Protein AF-A0A1T4QWF8-F1 (afdb_monomer)

Mean predicted aligned error: 15.27 Å

Secondary structure (DSSP, 8-state):
--HHHHHHHHHHHHHH-GGGHHHHHHHHHHHHS---TTPPPHHHHHHHHHTTSSS-GGGHHHHHHHHHHS------PPEE--EEEE-TTSTT-EEEE-TTT--EEEES-HHHHHHH-SB-TTT--EEPP---

Sequence (132 aa):
MTKEEIIEFCEMKAELESENEDIYEAIIKTLEQEPCEDCISREAVLDLAEKGLLISNGNYESVCKAINDLPSVTPTRKKGKWEFEKTIFDRLGLTVRCPSCRKRWKTYDEIRWKKENRFCPNCGARMAESEE

Organism: NCBI:txid42322

Structure (mmCIF, N/CA/C/O backbone):
data_AF-A0A1T4QWF8-F1
#
_entry.id   AF-A0A1T4QWF8-F1
#
loop_
_atom_site.group_PDB
_atom_site.id
_atom_site.type_symbol
_atom_site.label_atom_id
_atom_site.label_alt_id
_atom_site.label_comp_id
_atom_site.label_asym_id
_atom_site.label_entity_id
_atom_site.label_seq_id
_atom_site.pdbx_PDB_ins_code
_atom_site.Cartn_x
_atom_site.Cartn_y
_atom_site.Cartn_z
_atom_site.occupancy
_atom_site.B_iso_or_equiv
_atom_site.auth_seq_id
_atom_site.auth_comp_id
_atom_site.auth_asym_id
_atom_site.auth_atom_id
_atom_site.pdbx_PDB_model_num
ATOM 1 N N . MET A 1 1 ? -11.166 -9.383 22.765 1.00 60.16 1 MET A N 1
ATOM 2 C CA . MET A 1 1 ? -12.018 -8.780 21.736 1.00 60.16 1 MET A CA 1
ATOM 3 C C . MET A 1 1 ? -11.394 -9.057 20.386 1.00 60.16 1 MET A C 1
ATOM 5 O O . MET A 1 1 ? -10.278 -8.604 20.151 1.00 60.16 1 MET A O 1
ATOM 9 N N . THR A 1 2 ? -12.034 -9.890 19.575 1.00 75.19 2 THR A N 1
ATOM 10 C CA . THR A 1 2 ? -11.665 -10.148 18.179 1.00 75.19 2 THR A CA 1
ATOM 11 C C . THR A 1 2 ? -12.014 -8.938 17.308 1.00 75.19 2 THR A C 1
ATOM 13 O O . THR A 1 2 ? -12.703 -8.020 17.754 1.00 75.19 2 THR A O 1
ATOM 16 N N . LYS A 1 3 ? -11.525 -8.913 16.063 1.00 72.88 3 LYS A N 1
ATOM 17 C CA . LYS A 1 3 ? -11.867 -7.856 15.098 1.00 72.88 3 LYS A CA 1
ATOM 18 C C . LYS A 1 3 ? -13.384 -7.781 14.901 1.00 72.88 3 LYS A C 1
ATOM 20 O O . LYS A 1 3 ? -13.943 -6.692 14.872 1.00 72.88 3 LYS A O 1
ATOM 25 N N . GLU A 1 4 ? -14.023 -8.939 14.809 1.00 80.56 4 GLU A N 1
ATOM 26 C CA . GLU A 1 4 ? -15.461 -9.098 14.619 1.00 80.56 4 GLU A CA 1
ATOM 27 C C . GLU A 1 4 ? -16.239 -8.563 15.832 1.00 80.56 4 GLU A C 1
ATOM 29 O O . GLU A 1 4 ? -17.166 -7.780 15.661 1.00 80.56 4 GLU A O 1
ATOM 34 N N . GLU A 1 5 ? -15.787 -8.869 17.055 1.00 80.31 5 GLU A N 1
ATOM 35 C CA . GLU A 1 5 ? -16.389 -8.354 18.297 1.00 80.31 5 GLU A CA 1
ATOM 36 C C . GLU A 1 5 ? -16.281 -6.819 18.418 1.00 80.31 5 GLU A C 1
ATOM 38 O O . GLU A 1 5 ? -17.133 -6.183 19.037 1.00 80.31 5 GLU A O 1
ATOM 43 N N . ILE A 1 6 ? -15.239 -6.200 17.846 1.00 71.44 6 ILE A N 1
ATOM 44 C CA . ILE A 1 6 ? -15.079 -4.735 17.840 1.00 71.44 6 ILE A CA 1
ATOM 45 C C . ILE A 1 6 ? -16.008 -4.088 16.806 1.00 71.44 6 ILE A C 1
ATOM 47 O O . ILE A 1 6 ? -16.588 -3.045 17.097 1.00 71.44 6 ILE A O 1
ATOM 51 N N . ILE A 1 7 ? -16.161 -4.696 15.626 1.00 80.56 7 ILE A N 1
ATOM 52 C CA . ILE A 1 7 ? -17.056 -4.191 14.576 1.00 80.56 7 ILE A CA 1
ATOM 53 C C . ILE A 1 7 ? -18.506 -4.198 15.072 1.00 80.56 7 ILE A C 1
ATOM 55 O O . ILE A 1 7 ? -19.134 -3.143 15.058 1.00 80.56 7 ILE A O 1
ATOM 59 N N . GLU A 1 8 ? -18.990 -5.319 15.621 1.00 87.31 8 GLU A N 1
ATOM 60 C CA . GLU A 1 8 ? -20.356 -5.416 16.170 1.00 87.31 8 GLU A CA 1
ATOM 61 C C . GLU A 1 8 ? -20.610 -4.374 17.272 1.00 87.31 8 GLU A C 1
ATOM 63 O O . GLU A 1 8 ? -21.672 -3.751 17.344 1.00 87.31 8 GLU A O 1
ATOM 68 N N . PHE A 1 9 ? -19.614 -4.140 18.132 1.00 85.44 9 PHE A N 1
ATOM 69 C CA . PHE A 1 9 ? -19.712 -3.119 19.171 1.00 85.44 9 PHE A CA 1
ATOM 70 C C . PHE A 1 9 ? -19.817 -1.703 18.587 1.00 85.44 9 PHE A C 1
ATOM 72 O O . PHE A 1 9 ? -20.599 -0.891 19.084 1.00 85.44 9 PHE A O 1
ATOM 79 N N . CYS A 1 10 ? -19.036 -1.394 17.549 1.00 79.31 10 CYS A N 1
ATOM 80 C CA . CYS A 1 10 ? -19.076 -0.100 16.874 1.00 79.31 10 CYS A CA 1
ATOM 81 C C . CYS A 1 10 ? -20.394 0.124 16.123 1.00 79.31 10 CYS A C 1
ATOM 83 O O . CYS A 1 10 ? -20.924 1.228 16.192 1.00 79.31 10 CYS A O 1
ATOM 85 N N . GLU A 1 11 ? -20.953 -0.903 15.480 1.00 87.00 11 GLU A N 1
ATOM 86 C CA . GLU A 1 11 ? -22.262 -0.833 14.814 1.00 87.00 11 GLU A CA 1
ATOM 87 C C . GLU A 1 11 ? -23.381 -0.528 15.819 1.00 87.00 11 GLU A C 1
ATOM 89 O O . GLU A 1 11 ? -24.113 0.448 15.661 1.00 87.00 11 GLU A O 1
ATOM 94 N N 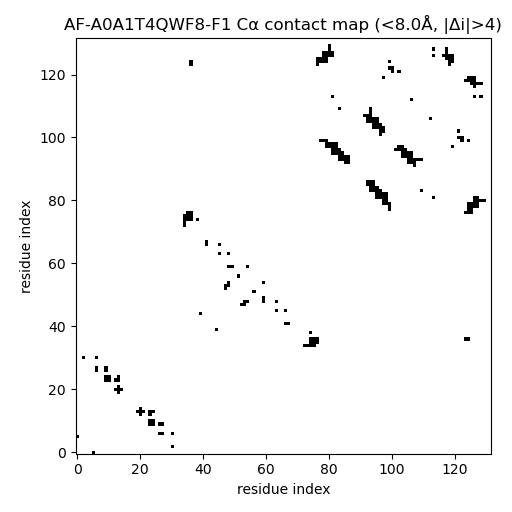. MET A 1 12 ? -23.442 -1.281 16.924 1.00 90.38 12 MET A N 1
ATOM 95 C CA . MET A 1 12 ? -24.411 -1.041 18.001 1.00 90.38 12 MET A CA 1
ATOM 96 C C . MET A 1 12 ? -24.291 0.382 18.573 1.00 90.38 12 MET A C 1
ATOM 98 O O . MET A 1 12 ? -25.285 1.011 18.939 1.00 90.38 12 MET A O 1
ATOM 102 N N . LYS A 1 13 ? -23.064 0.897 18.694 1.00 85.38 13 LYS A N 1
ATOM 103 C CA . LYS A 1 13 ? -22.816 2.241 19.218 1.00 85.38 13 LYS A CA 1
ATOM 104 C C . LYS A 1 13 ? -23.178 3.349 18.233 1.00 85.38 13 LYS A C 1
ATOM 106 O O . LYS A 1 13 ? -23.726 4.352 18.681 1.00 85.38 13 LYS A O 1
ATOM 111 N N . ALA A 1 14 ? -22.946 3.156 16.937 1.00 82.12 14 ALA A N 1
ATOM 112 C CA . ALA A 1 14 ? -23.358 4.095 15.897 1.00 82.12 14 ALA A CA 1
ATOM 113 C C . ALA A 1 14 ? -24.881 4.320 15.900 1.00 82.12 14 ALA A C 1
ATOM 115 O O . ALA A 1 14 ? -25.333 5.456 15.793 1.00 82.12 14 ALA A O 1
ATOM 116 N N . GLU A 1 15 ? -25.668 3.263 16.132 1.00 85.12 15 GLU A N 1
ATOM 117 C CA . GLU A 1 15 ? -27.134 3.351 16.220 1.00 85.12 15 GLU A CA 1
ATOM 118 C C . GLU A 1 15 ? -27.636 4.097 17.470 1.00 85.12 15 GLU A C 1
ATOM 120 O O . GLU A 1 15 ? -28.693 4.730 17.443 1.00 85.12 15 GLU A O 1
ATOM 125 N N . LEU A 1 16 ? -26.902 4.009 18.583 1.00 85.94 16 LEU A N 1
ATOM 126 C CA . LEU A 1 16 ? -27.288 4.604 19.868 1.00 85.94 16 LEU A CA 1
ATOM 127 C C . LEU A 1 16 ? -26.775 6.037 20.051 1.00 85.94 16 LEU A C 1
ATOM 129 O O . LEU A 1 16 ? -27.369 6.808 20.806 1.00 85.94 16 LEU A O 1
ATOM 133 N N . GLU A 1 17 ? -25.664 6.383 19.404 1.00 85.00 17 GLU A N 1
ATOM 134 C CA . GLU A 1 17 ? -24.930 7.631 19.607 1.00 85.00 17 GLU A CA 1
ATOM 135 C C . GLU A 1 17 ? -24.695 8.344 18.269 1.00 85.00 17 GLU A C 1
ATOM 137 O O . GLU A 1 17 ? -23.567 8.437 17.786 1.00 85.00 17 GLU A O 1
ATOM 142 N N . SER A 1 18 ? -25.762 8.902 17.686 1.00 76.50 18 SER A N 1
ATOM 143 C CA . SER A 1 18 ? -25.719 9.570 16.373 1.00 76.50 18 SER A CA 1
ATOM 144 C C . SER A 1 18 ? -24.708 10.722 16.282 1.00 76.50 18 SER A C 1
ATOM 146 O O . SER A 1 18 ? -24.248 11.067 15.203 1.00 76.50 18 SER A O 1
ATOM 148 N N . GLU A 1 19 ? -24.343 11.340 17.409 1.00 77.88 19 GLU A N 1
ATOM 149 C CA . GLU A 1 19 ? -23.326 12.403 17.457 1.00 77.88 19 GLU A CA 1
ATOM 150 C C . GLU A 1 19 ? -21.900 11.885 17.178 1.00 77.88 19 GLU A C 1
ATOM 152 O O . GLU A 1 19 ? -21.025 12.670 16.819 1.00 77.88 19 GLU A O 1
ATOM 157 N N . ASN A 1 20 ? -21.673 10.574 17.321 1.00 70.31 20 ASN A N 1
ATOM 158 C CA . ASN A 1 20 ? -20.380 9.905 17.152 1.00 70.31 20 ASN A CA 1
ATOM 159 C C . ASN A 1 20 ? -20.379 8.885 15.997 1.00 70.31 20 ASN A C 1
ATOM 161 O O . ASN A 1 20 ? -19.396 8.161 15.828 1.00 70.31 20 ASN A O 1
ATOM 165 N N . GLU A 1 21 ? -21.454 8.813 15.208 1.00 73.75 21 GLU A N 1
ATOM 166 C CA . GLU A 1 21 ? -21.634 7.859 14.102 1.00 73.75 21 GLU A CA 1
ATOM 167 C C . GLU A 1 21 ? -20.432 7.858 13.140 1.00 73.75 21 GLU A C 1
ATOM 169 O O . GLU A 1 21 ? -19.861 6.804 12.860 1.00 73.75 21 GLU A O 1
ATOM 174 N N . ASP A 1 22 ? -19.947 9.045 12.757 1.00 61.16 22 ASP A N 1
ATOM 175 C CA . ASP A 1 22 ? -18.775 9.223 11.888 1.00 61.16 22 ASP A CA 1
ATOM 176 C C . ASP A 1 22 ? -17.498 8.565 12.446 1.00 61.16 22 ASP A C 1
ATOM 178 O O . ASP A 1 22 ? -16.661 8.051 11.697 1.00 61.16 22 ASP A O 1
ATOM 182 N N . ILE A 1 23 ? -17.329 8.578 13.774 1.00 65.94 23 ILE A N 1
ATOM 183 C CA . ILE A 1 23 ? -16.169 7.988 14.451 1.00 65.94 23 ILE A CA 1
ATOM 184 C C . ILE A 1 23 ? -16.262 6.464 14.382 1.00 65.94 23 ILE A C 1
ATOM 186 O O . ILE A 1 23 ? -15.276 5.800 14.052 1.00 65.94 23 ILE A O 1
ATOM 190 N N . TYR A 1 24 ? -17.439 5.904 14.662 1.00 71.44 24 TYR A N 1
ATOM 191 C CA . TYR A 1 24 ? -17.664 4.461 14.600 1.00 71.44 24 TYR A CA 1
ATOM 192 C C . TYR A 1 24 ? -17.548 3.930 13.171 1.00 71.44 24 TYR A C 1
ATOM 194 O O . TYR A 1 24 ? -16.865 2.927 12.957 1.00 71.44 24 TYR A O 1
ATOM 202 N N . GLU A 1 25 ? -18.083 4.645 12.181 1.00 71.00 25 GLU A N 1
ATOM 203 C CA . GLU A 1 25 ? -17.878 4.319 10.769 1.00 71.00 25 GLU A CA 1
ATOM 204 C C . GLU A 1 25 ? -16.395 4.334 10.371 1.00 71.00 25 GLU A C 1
ATOM 206 O O . GLU A 1 25 ? -15.939 3.460 9.630 1.00 71.00 25 GLU A O 1
ATOM 211 N N . ALA A 1 26 ? -15.622 5.322 10.833 1.00 65.44 26 ALA A N 1
ATOM 212 C CA . ALA A 1 26 ? -14.194 5.408 10.536 1.00 65.44 26 ALA A CA 1
ATOM 213 C C . ALA A 1 26 ? -13.409 4.238 11.150 1.00 65.44 26 ALA A C 1
ATOM 215 O O . ALA A 1 26 ? -12.493 3.706 10.514 1.00 65.44 26 ALA A O 1
ATOM 216 N N . ILE A 1 27 ? -13.785 3.805 12.357 1.00 68.56 27 ILE A N 1
ATOM 217 C CA . ILE A 1 27 ? -13.202 2.633 13.019 1.00 68.56 27 ILE A CA 1
ATOM 218 C C . ILE A 1 27 ? -13.536 1.361 12.235 1.00 68.56 27 ILE A C 1
ATOM 220 O O . ILE A 1 27 ? -12.617 0.607 11.914 1.00 68.56 27 ILE A O 1
ATOM 224 N N . ILE A 1 28 ? -14.803 1.150 11.861 1.00 72.44 28 ILE A N 1
ATOM 225 C CA . ILE A 1 28 ? -15.233 -0.009 11.062 1.00 72.44 28 ILE A CA 1
ATOM 226 C C . ILE A 1 28 ? -14.477 -0.037 9.730 1.00 72.44 28 ILE A C 1
ATOM 228 O O . ILE A 1 28 ? -13.797 -1.020 9.445 1.00 72.44 28 ILE A O 1
ATOM 232 N N . LYS A 1 29 ? -14.452 1.075 8.980 1.00 69.12 29 LYS A N 1
ATOM 233 C CA . LYS A 1 29 ? -13.692 1.195 7.719 1.00 69.12 29 LYS A CA 1
ATOM 234 C C . LYS A 1 29 ? -12.209 0.870 7.902 1.00 69.12 29 LYS A C 1
ATOM 236 O O . LYS A 1 29 ? -11.610 0.253 7.028 1.00 69.12 29 LYS A O 1
ATOM 241 N N . THR A 1 30 ? -11.608 1.269 9.021 1.00 69.50 30 THR A N 1
ATOM 242 C CA . THR A 1 30 ? -10.195 0.981 9.323 1.00 69.50 30 THR A CA 1
ATOM 243 C C . THR A 1 30 ? -9.971 -0.492 9.661 1.00 69.50 30 THR A C 1
ATOM 245 O O . THR A 1 30 ? -8.981 -1.077 9.233 1.00 69.50 30 THR A O 1
ATOM 248 N N . LEU A 1 31 ? -10.882 -1.116 10.406 1.00 64.81 31 LEU A N 1
ATOM 249 C CA . LEU A 1 31 ? -10.797 -2.535 10.755 1.00 64.81 31 LEU A CA 1
ATOM 250 C C . LEU A 1 31 ? -11.064 -3.431 9.546 1.00 64.81 31 LEU A C 1
ATOM 252 O O . LEU A 1 31 ? -10.440 -4.484 9.412 1.00 64.81 31 LEU A O 1
ATOM 256 N N . GLU A 1 32 ? -11.972 -3.028 8.662 1.00 68.94 32 GLU A N 1
ATOM 257 C CA . GLU A 1 32 ? -12.313 -3.725 7.422 1.00 68.94 32 GLU A CA 1
ATOM 258 C C . GLU A 1 32 ? -11.274 -3.556 6.316 1.00 68.94 32 GLU A C 1
ATOM 260 O O . GLU A 1 32 ? -11.241 -4.382 5.402 1.00 68.94 32 GLU A O 1
ATOM 265 N N . GLN A 1 33 ? -10.403 -2.543 6.398 1.00 56.97 33 GLN A N 1
ATOM 266 C CA . GLN A 1 33 ? -9.313 -2.385 5.442 1.00 56.97 33 GLN A CA 1
ATOM 267 C C . GLN A 1 33 ? -8.486 -3.670 5.365 1.00 56.97 33 GLN A C 1
ATOM 269 O O . GLN A 1 33 ? -7.904 -4.141 6.346 1.00 56.97 33 GLN A O 1
ATOM 274 N N . GLU A 1 34 ? -8.404 -4.234 4.159 1.00 54.59 34 GLU A N 1
ATOM 275 C CA . GLU A 1 34 ? -7.384 -5.230 3.870 1.00 54.59 34 GLU A CA 1
ATOM 276 C C . GLU A 1 34 ? -6.012 -4.575 4.081 1.00 54.59 34 GLU A C 1
ATOM 278 O O . GLU A 1 34 ? -5.813 -3.451 3.607 1.00 54.59 34 GLU A O 1
ATOM 283 N N .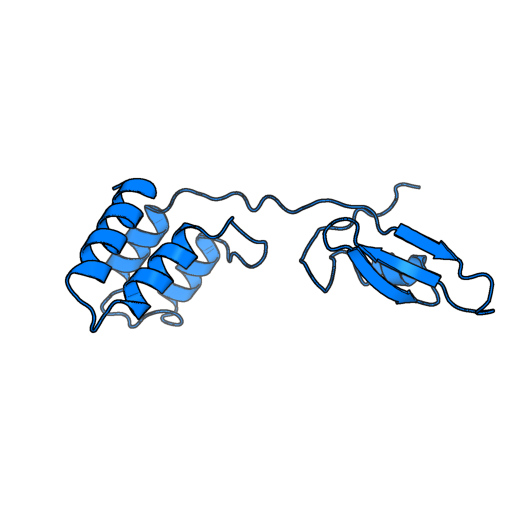 PRO A 1 35 ? -5.057 -5.239 4.763 1.00 53.78 35 PRO A N 1
ATOM 284 C CA . PRO A 1 35 ? -3.721 -4.693 4.964 1.00 53.78 35 PRO A CA 1
ATOM 285 C C . PRO A 1 35 ? -3.117 -4.296 3.613 1.00 53.78 35 PRO A C 1
ATOM 287 O O . PRO A 1 35 ? -2.778 -5.147 2.785 1.00 53.78 35 PRO A O 1
ATOM 290 N N . CYS A 1 36 ? -3.022 -2.989 3.375 1.00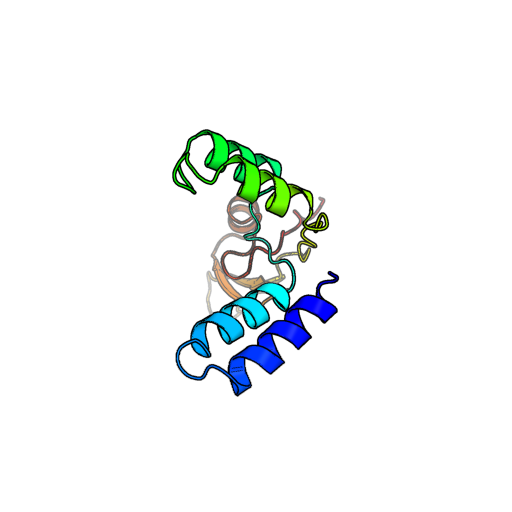 53.62 36 CYS A N 1
ATOM 291 C CA . CYS A 1 36 ? -2.499 -2.421 2.144 1.00 53.62 36 CYS A CA 1
ATOM 292 C C . CYS A 1 36 ? -1.027 -2.027 2.327 1.00 53.62 36 CYS A C 1
ATOM 294 O O . CYS A 1 36 ? -0.492 -1.971 3.431 1.00 53.62 36 CYS A O 1
ATOM 296 N N . GLU A 1 37 ? -0.312 -1.812 1.226 1.00 49.69 37 GLU A N 1
ATOM 297 C CA . GLU A 1 37 ? 1.152 -1.692 1.241 1.00 49.69 37 GLU A CA 1
ATOM 298 C C . GLU A 1 37 ? 1.695 -0.388 1.874 1.00 49.69 37 GLU A C 1
ATOM 300 O O . GLU A 1 37 ? 2.917 -0.242 1.948 1.00 49.69 37 GLU A O 1
ATOM 305 N N . ASP A 1 38 ? 0.814 0.499 2.362 1.00 52.72 38 ASP A N 1
ATOM 306 C CA . ASP A 1 38 ? 1.129 1.712 3.141 1.00 52.72 38 ASP A CA 1
ATOM 307 C C . ASP A 1 38 ? 1.221 1.448 4.661 1.00 52.72 38 ASP A C 1
ATOM 309 O O . ASP A 1 38 ? 1.425 2.370 5.454 1.00 52.72 38 ASP A O 1
ATOM 313 N N . CYS A 1 39 ? 1.108 0.188 5.098 1.00 62.00 39 CYS A N 1
ATOM 314 C CA . CYS A 1 39 ? 1.343 -0.179 6.491 1.00 62.00 39 CYS A CA 1
ATOM 315 C C . CYS A 1 39 ? 2.814 0.057 6.886 1.00 62.00 39 CYS A C 1
ATOM 317 O O . CYS A 1 39 ? 3.738 -0.590 6.387 1.00 62.00 39 CYS A O 1
ATOM 319 N N . ILE A 1 40 ? 3.021 0.962 7.837 1.00 60.34 40 ILE A N 1
ATOM 320 C CA . ILE A 1 40 ? 4.264 1.114 8.595 1.00 60.34 40 ILE A CA 1
ATOM 321 C C . ILE A 1 40 ? 4.484 -0.129 9.480 1.00 60.34 40 ILE A C 1
ATOM 323 O O . ILE A 1 40 ? 3.524 -0.709 9.990 1.00 60.34 40 ILE A O 1
ATOM 327 N N . SER A 1 41 ? 5.734 -0.589 9.635 1.00 64.31 41 SER A N 1
ATOM 328 C CA . SER A 1 41 ? 6.008 -1.779 10.456 1.00 64.31 41 SER A CA 1
ATOM 329 C C . SER A 1 41 ? 5.667 -1.515 11.922 1.00 64.31 41 SER A C 1
ATOM 331 O O . SER A 1 41 ? 5.774 -0.379 12.388 1.00 64.31 41 SER A O 1
ATOM 333 N N . ARG A 1 42 ? 5.297 -2.563 12.670 1.00 72.31 42 ARG A N 1
ATOM 334 C CA . ARG A 1 42 ? 5.028 -2.439 14.110 1.00 72.31 42 ARG A CA 1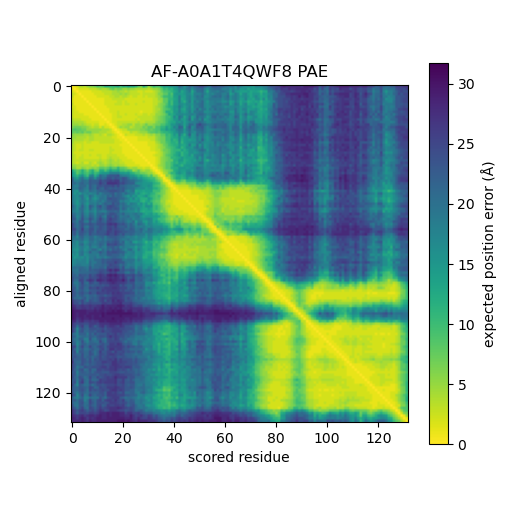
ATOM 335 C C . ARG A 1 42 ? 6.210 -1.788 14.831 1.00 72.31 42 ARG A C 1
ATOM 337 O O . ARG A 1 42 ? 5.996 -0.899 15.647 1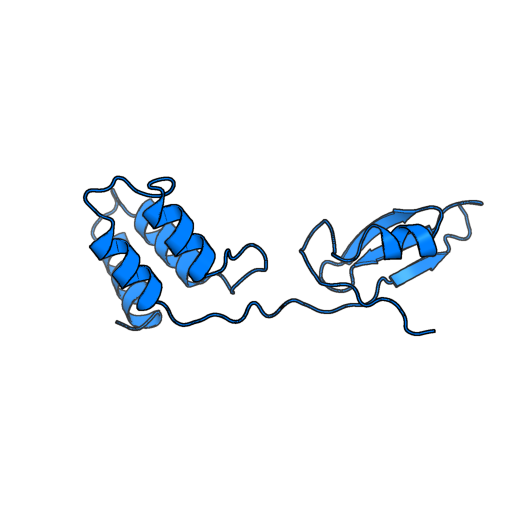.00 72.31 42 ARG A O 1
ATOM 344 N N . GLU A 1 43 ? 7.443 -2.176 14.493 1.00 68.25 43 GLU A N 1
ATOM 345 C CA . GLU A 1 43 ? 8.640 -1.566 15.085 1.00 68.25 43 GLU A CA 1
ATOM 346 C C . GLU A 1 43 ? 8.738 -0.072 14.769 1.00 68.25 43 GLU A C 1
ATOM 348 O O . GLU A 1 43 ? 9.052 0.720 15.650 1.00 68.25 43 GLU A O 1
ATOM 353 N N . ALA A 1 44 ? 8.432 0.328 13.535 1.00 68.81 44 ALA A N 1
ATOM 354 C CA . ALA A 1 44 ? 8.485 1.724 13.130 1.00 68.81 44 ALA A CA 1
ATOM 355 C C . ALA A 1 44 ? 7.381 2.571 13.795 1.00 68.81 44 ALA A C 1
ATOM 357 O O . ALA A 1 44 ? 7.631 3.722 14.142 1.00 68.81 44 ALA A O 1
ATOM 358 N N . VAL A 1 45 ? 6.187 2.017 14.044 1.00 74.25 45 VAL A N 1
ATOM 359 C CA . VAL A 1 45 ? 5.146 2.708 14.834 1.00 74.25 45 VAL A CA 1
ATOM 360 C C . VAL A 1 45 ? 5.595 2.893 16.283 1.00 74.25 45 VAL A C 1
ATOM 362 O O . VAL A 1 45 ? 5.423 3.977 16.837 1.00 74.25 45 VAL A O 1
ATOM 365 N N . LEU A 1 46 ? 6.190 1.861 16.889 1.00 75.56 46 LEU A N 1
ATOM 366 C CA . LEU A 1 46 ? 6.688 1.926 18.265 1.00 75.56 46 LEU A CA 1
ATOM 367 C C . LEU A 1 46 ? 7.836 2.939 18.412 1.00 75.56 46 LEU A C 1
ATOM 369 O O . LEU A 1 46 ? 7.812 3.739 19.341 1.00 75.56 46 LEU A O 1
ATOM 373 N N . ASP A 1 47 ? 8.779 2.980 17.467 1.00 75.62 47 ASP A N 1
ATOM 374 C CA . ASP A 1 47 ? 9.879 3.960 17.439 1.00 75.62 47 ASP A CA 1
ATOM 375 C C . ASP A 1 47 ? 9.364 5.408 17.313 1.00 75.62 47 ASP A C 1
ATOM 377 O O . ASP A 1 47 ? 9.838 6.319 17.993 1.00 75.62 47 ASP A O 1
ATOM 381 N N . LEU A 1 48 ? 8.341 5.640 16.486 1.00 75.31 48 LEU A N 1
ATOM 382 C CA . LEU A 1 48 ? 7.707 6.956 16.377 1.00 75.31 48 LEU A CA 1
ATOM 383 C C . LEU A 1 48 ? 6.908 7.339 17.635 1.00 75.31 48 LEU A C 1
ATOM 385 O O . LEU A 1 48 ? 6.863 8.520 17.994 1.00 75.31 48 LEU A O 1
ATOM 389 N N . ALA A 1 49 ? 6.285 6.365 18.303 1.00 75.06 49 ALA A N 1
ATOM 390 C CA . ALA A 1 49 ? 5.599 6.570 19.575 1.00 75.06 49 ALA A CA 1
ATOM 391 C C . ALA A 1 49 ? 6.589 6.924 20.697 1.00 75.06 49 ALA A C 1
ATOM 393 O O . ALA A 1 49 ? 6.326 7.856 21.454 1.00 75.06 49 ALA A O 1
ATOM 394 N N . GLU A 1 50 ? 7.744 6.253 20.765 1.00 76.25 50 GLU A N 1
ATOM 395 C CA . GLU A 1 50 ? 8.809 6.530 21.743 1.00 76.25 50 GLU A CA 1
ATOM 396 C C . GLU A 1 50 ? 9.376 7.944 21.565 1.00 76.25 50 GLU A C 1
ATOM 398 O O . GLU A 1 50 ? 9.634 8.659 22.534 1.00 76.25 50 GLU A O 1
ATOM 403 N N . LYS A 1 51 ? 9.491 8.393 20.311 1.00 75.50 51 LYS A N 1
ATOM 404 C CA . LYS A 1 51 ? 9.917 9.754 19.957 1.00 75.50 51 LYS A CA 1
ATOM 405 C C . LYS A 1 51 ? 8.851 10.825 20.214 1.00 75.50 51 LYS A C 1
ATOM 407 O O . LYS A 1 51 ? 9.116 12.000 19.964 1.00 75.50 51 LYS A O 1
ATOM 412 N N . GLY A 1 52 ? 7.651 10.449 20.666 1.00 70.25 52 GLY A N 1
ATOM 413 C CA . GLY A 1 52 ? 6.538 11.371 20.910 1.00 70.25 52 GLY A CA 1
ATOM 414 C C . GLY A 1 52 ? 5.988 12.029 19.639 1.00 70.25 52 GLY A C 1
ATOM 415 O O . GLY A 1 52 ? 5.366 13.086 19.711 1.00 70.25 52 GLY A O 1
ATOM 416 N N . LEU A 1 53 ? 6.237 11.438 18.464 1.00 71.69 53 LEU A N 1
ATOM 417 C CA . LEU A 1 53 ? 5.851 12.004 17.164 1.00 71.69 53 LEU A CA 1
ATOM 418 C C . LEU A 1 53 ? 4.417 11.648 16.759 1.00 71.69 53 LEU A C 1
ATOM 420 O O . LEU A 1 53 ? 3.829 12.335 15.927 1.00 71.69 53 LEU A O 1
ATOM 424 N N . LEU A 1 54 ? 3.862 10.5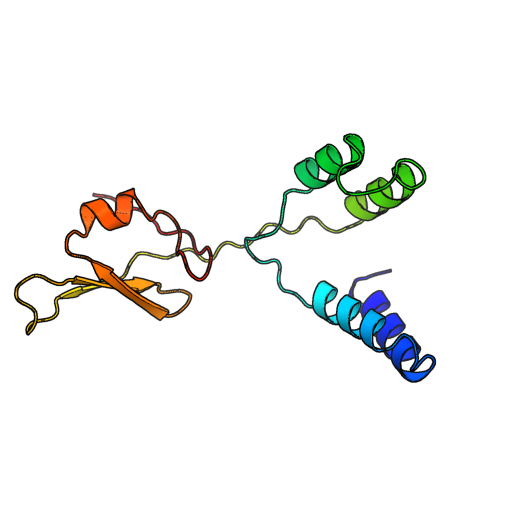78 17.333 1.00 64.12 54 LEU A N 1
ATOM 425 C CA . LEU A 1 54 ? 2.497 10.116 17.059 1.00 64.12 54 LEU A CA 1
ATOM 426 C C . LEU A 1 54 ? 1.521 10.405 18.207 1.00 64.12 54 LEU A C 1
ATOM 428 O O . LEU A 1 54 ? 0.314 10.433 17.989 1.00 64.12 54 LEU A O 1
ATOM 432 N N . ILE A 1 55 ? 2.020 10.575 19.435 1.00 65.75 55 ILE A N 1
ATOM 433 C CA . ILE A 1 55 ? 1.202 10.589 20.652 1.00 65.75 55 ILE A CA 1
ATOM 434 C C . ILE A 1 55 ? 1.876 11.480 21.693 1.00 65.75 55 ILE A C 1
ATOM 436 O O . ILE A 1 55 ? 3.100 11.483 21.813 1.00 65.75 55 ILE A O 1
ATOM 440 N N . SER A 1 56 ? 1.087 12.202 22.487 1.00 60.28 56 SER A N 1
ATOM 441 C CA . SER A 1 56 ? 1.600 12.884 23.674 1.00 60.28 56 SER A CA 1
ATOM 442 C C . SER A 1 56 ? 2.036 11.864 24.739 1.00 60.28 56 SER A C 1
ATOM 444 O O . SER A 1 56 ? 1.373 10.848 24.959 1.00 60.28 56 SER A O 1
ATOM 446 N N . ASN A 1 57 ? 3.145 12.149 25.435 1.00 60.53 57 ASN A N 1
ATOM 447 C CA . ASN A 1 57 ? 3.815 11.225 26.367 1.00 60.53 57 ASN A CA 1
ATOM 448 C C . ASN A 1 57 ? 2.916 10.613 27.461 1.00 60.53 57 ASN A C 1
ATOM 450 O O . ASN A 1 57 ? 3.250 9.558 27.991 1.00 60.53 57 ASN A O 1
ATOM 454 N N . GLY A 1 58 ? 1.780 11.234 27.799 1.00 64.31 58 GLY A N 1
ATOM 455 C CA . GLY A 1 58 ? 0.862 10.732 28.829 1.00 64.31 58 GLY A CA 1
ATOM 456 C C . GLY A 1 58 ? 0.165 9.409 28.486 1.00 64.31 58 GLY A C 1
ATOM 457 O O . GLY A 1 58 ? -0.260 8.709 29.397 1.00 64.31 58 GLY A O 1
ATOM 458 N N . ASN A 1 59 ? 0.085 9.040 27.201 1.00 68.12 59 ASN A N 1
ATOM 459 C CA . ASN A 1 59 ? -0.643 7.850 26.738 1.00 68.12 59 ASN A CA 1
ATOM 460 C C . ASN A 1 59 ? 0.261 6.771 26.115 1.00 68.12 59 ASN A C 1
ATOM 462 O O . ASN A 1 59 ? -0.244 5.794 25.560 1.00 68.12 59 ASN A O 1
ATOM 466 N N . TYR A 1 60 ? 1.584 6.927 26.209 1.00 74.31 60 TYR A N 1
ATOM 467 C CA . TYR A 1 60 ? 2.559 6.064 25.536 1.00 74.31 60 TYR A CA 1
ATOM 468 C C . TYR A 1 60 ? 2.380 4.573 25.869 1.00 74.31 60 TYR A C 1
ATOM 470 O O . TYR A 1 60 ? 2.211 3.757 24.965 1.00 74.31 60 TYR A O 1
ATOM 478 N N . GLU A 1 61 ? 2.328 4.210 27.155 1.00 78.50 61 GLU A N 1
ATOM 479 C CA . GLU A 1 61 ? 2.207 2.803 27.574 1.00 78.50 61 GLU A CA 1
ATOM 480 C C . GLU A 1 61 ? 0.919 2.143 27.073 1.00 78.50 61 GLU A C 1
ATOM 482 O O . GLU A 1 61 ? 0.939 1.000 26.614 1.00 78.50 61 GLU A O 1
ATOM 487 N N . SER A 1 62 ? -0.200 2.869 27.121 1.00 77.44 62 SER A N 1
ATOM 488 C CA . SER A 1 62 ? -1.501 2.340 26.697 1.00 77.44 62 SER A CA 1
ATOM 489 C C . SER A 1 62 ? -1.543 2.091 25.189 1.00 77.44 62 SER A C 1
ATOM 491 O O . SER A 1 62 ? -2.075 1.073 24.745 1.00 77.44 62 SER A O 1
ATOM 493 N N . VAL A 1 63 ? -0.937 2.975 24.394 1.00 74.50 63 VAL A N 1
ATOM 494 C CA . VAL A 1 63 ? -0.898 2.822 22.935 1.00 74.50 63 VAL A CA 1
ATOM 495 C C . VAL A 1 63 ? 0.111 1.759 22.506 1.00 74.50 63 VAL A C 1
ATOM 497 O O . VAL A 1 63 ? -0.205 0.944 21.643 1.00 74.50 63 VAL A O 1
ATOM 500 N N . CYS A 1 64 ? 1.282 1.683 23.141 1.00 78.62 64 CYS A N 1
ATOM 501 C CA . CYS A 1 64 ? 2.240 0.604 22.888 1.00 78.62 64 CYS A CA 1
ATOM 502 C C . CYS A 1 64 ? 1.643 -0.771 23.198 1.00 78.62 64 CYS A C 1
ATOM 504 O O . CYS A 1 64 ? 1.876 -1.725 22.455 1.00 78.62 64 CYS A O 1
ATOM 506 N N . LYS A 1 65 ? 0.834 -0.879 24.259 1.00 82.06 65 LYS A N 1
ATOM 507 C CA . LYS A 1 65 ? 0.086 -2.102 24.554 1.00 82.06 65 LYS A CA 1
ATOM 508 C C . LYS A 1 65 ? -0.899 -2.439 23.430 1.00 82.06 65 LYS A C 1
ATOM 510 O O . LYS A 1 65 ? -0.834 -3.539 22.893 1.00 82.06 65 LYS A O 1
ATOM 515 N N . ALA A 1 66 ? -1.714 -1.476 22.996 1.00 77.31 66 ALA A N 1
ATOM 516 C CA . ALA A 1 66 ? -2.658 -1.673 21.894 1.00 77.31 66 ALA A CA 1
ATOM 517 C C . ALA A 1 66 ? -1.968 -2.092 20.578 1.00 77.31 66 ALA A C 1
ATOM 519 O O . ALA A 1 66 ? -2.434 -3.005 19.905 1.00 77.31 66 ALA A O 1
ATOM 520 N N . ILE A 1 67 ? -0.826 -1.487 20.229 1.00 76.81 67 ILE A N 1
ATOM 521 C CA . ILE A 1 67 ? -0.046 -1.828 19.024 1.00 76.81 67 ILE A CA 1
ATOM 522 C C . ILE A 1 67 ? 0.495 -3.267 19.075 1.00 76.81 67 ILE A C 1
ATOM 524 O O . ILE A 1 67 ? 0.541 -3.958 18.051 1.00 76.81 67 ILE A O 1
ATOM 528 N N . ASN A 1 68 ? 0.932 -3.718 20.251 1.00 77.25 68 ASN A N 1
ATOM 529 C CA . ASN A 1 68 ? 1.436 -5.077 20.438 1.00 77.25 68 ASN A CA 1
ATOM 530 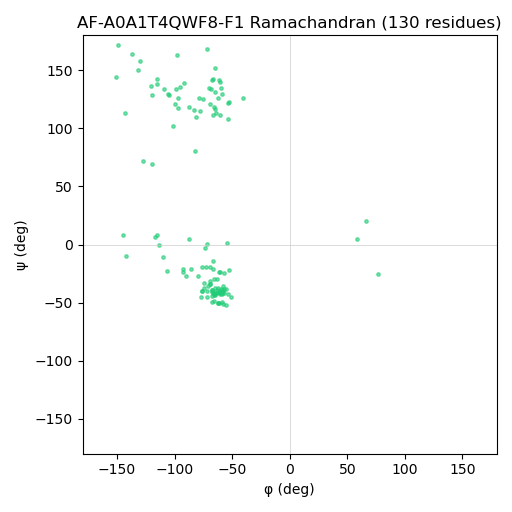C C . ASN A 1 68 ? 0.317 -6.124 20.445 1.00 77.25 68 ASN A C 1
ATOM 532 O O . ASN A 1 68 ? 0.531 -7.229 19.950 1.00 77.25 68 ASN A O 1
ATOM 536 N N . ASP A 1 69 ? -0.865 -5.762 20.946 1.00 76.94 69 ASP A N 1
ATOM 537 C CA . ASP A 1 69 ? -2.043 -6.633 20.974 1.00 76.94 69 ASP A CA 1
ATOM 538 C C . ASP A 1 69 ? -2.667 -6.823 19.574 1.00 76.94 69 ASP A C 1
ATOM 540 O O . ASP A 1 69 ? -3.388 -7.797 19.341 1.00 76.94 69 ASP A O 1
ATOM 544 N N . LEU A 1 70 ? -2.370 -5.937 18.611 1.00 70.12 70 LEU A N 1
ATOM 545 C CA . LEU A 1 70 ? -2.817 -6.092 17.226 1.00 70.12 70 LEU A CA 1
ATOM 546 C C . LEU A 1 70 ? -2.123 -7.284 16.543 1.00 70.12 70 LEU A C 1
ATOM 548 O O . LEU A 1 70 ? -0.892 -7.396 16.597 1.00 70.12 70 LEU A O 1
ATOM 552 N N . PRO A 1 71 ? -2.863 -8.150 15.825 1.00 61.59 71 PRO A N 1
ATOM 553 C CA . PRO A 1 71 ? -2.280 -9.275 15.104 1.00 61.59 71 PRO A CA 1
ATOM 554 C C . PRO A 1 71 ? -1.276 -8.794 14.049 1.00 61.59 71 PRO A C 1
ATOM 556 O O . PRO A 1 71 ? -1.486 -7.792 13.366 1.00 61.59 71 PRO A O 1
ATOM 559 N N . SER A 1 72 ? -0.156 -9.515 13.914 1.00 61.47 72 SER A N 1
ATOM 560 C CA . SER A 1 72 ? 0.849 -9.195 12.896 1.00 61.47 72 SER A CA 1
ATOM 561 C C . SER A 1 72 ? 0.267 -9.446 11.510 1.0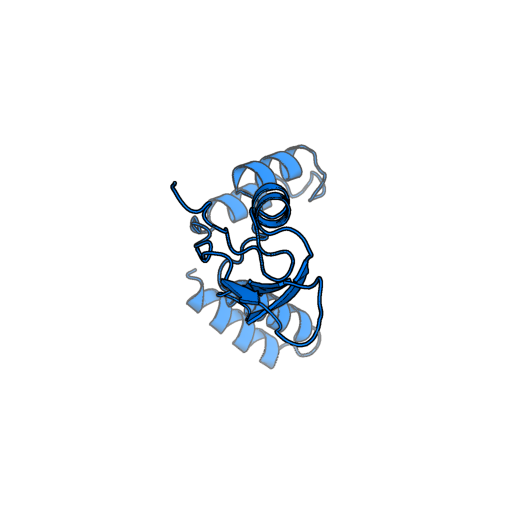0 61.47 72 SER A C 1
ATOM 563 O O . SER A 1 72 ? 0.037 -10.594 11.127 1.00 61.47 72 SER A O 1
ATOM 565 N N . VAL A 1 73 ? 0.039 -8.380 10.751 1.00 60.38 73 VAL A N 1
ATOM 566 C CA . VAL A 1 73 ? -0.349 -8.487 9.348 1.00 60.38 73 VAL A CA 1
ATOM 567 C C . VAL A 1 73 ? 0.919 -8.553 8.507 1.00 60.38 73 VAL A C 1
ATOM 569 O O . VAL A 1 73 ? 1.736 -7.637 8.506 1.00 60.38 73 VAL A O 1
ATOM 572 N N . THR A 1 74 ? 1.119 -9.657 7.787 1.00 54.78 74 THR A N 1
ATOM 573 C CA . THR A 1 74 ? 2.144 -9.678 6.738 1.00 54.78 74 THR A CA 1
ATOM 574 C C . THR A 1 74 ? 1.554 -8.938 5.541 1.00 54.78 74 THR A C 1
ATOM 576 O O . THR A 1 74 ? 0.562 -9.425 4.990 1.00 54.78 74 THR A O 1
ATOM 579 N N . PRO A 1 75 ? 2.097 -7.779 5.119 1.00 56.38 75 PRO A N 1
ATOM 580 C CA . PRO A 1 75 ? 1.581 -7.091 3.947 1.00 56.38 75 PRO A CA 1
ATOM 581 C C . PRO A 1 75 ? 1.733 -8.021 2.746 1.00 56.38 75 PRO A C 1
ATOM 583 O O . PRO A 1 75 ? 2.842 -8.352 2.313 1.00 56.38 75 PRO A O 1
ATOM 586 N N . THR A 1 76 ? 0.603 -8.487 2.220 1.00 55.69 76 THR A N 1
ATOM 587 C CA . THR A 1 76 ? 0.596 -9.406 1.085 1.00 55.69 76 THR A CA 1
ATOM 588 C C . THR A 1 76 ? 0.752 -8.564 -0.169 1.00 55.69 76 THR A C 1
ATOM 590 O O . THR A 1 76 ? -0.225 -8.206 -0.822 1.00 55.69 76 THR A O 1
ATOM 593 N N . ARG A 1 77 ? 1.994 -8.173 -0.483 1.00 61.72 77 ARG A N 1
ATOM 594 C CA . ARG A 1 77 ? 2.232 -7.335 -1.659 1.00 61.72 77 ARG A CA 1
ATOM 595 C C . ARG A 1 77 ? 1.822 -8.075 -2.921 1.00 61.72 77 ARG A C 1
ATOM 597 O O . ARG A 1 77 ? 2.318 -9.178 -3.178 1.00 61.72 77 ARG A O 1
ATOM 604 N N . LYS A 1 78 ? 0.966 -7.459 -3.739 1.00 68.19 78 LYS A N 1
ATOM 605 C CA . LYS A 1 78 ? 0.607 -8.030 -5.044 1.00 68.19 78 LYS A CA 1
ATOM 606 C C . LYS A 1 78 ? 1.870 -8.017 -5.904 1.00 68.19 78 LYS A C 1
ATOM 608 O O . LYS A 1 78 ? 2.452 -6.962 -6.149 1.00 68.19 78 LYS A O 1
ATOM 613 N N . LYS A 1 79 ? 2.327 -9.196 -6.328 1.00 79.38 79 LYS A N 1
ATOM 614 C CA . LYS A 1 79 ? 3.499 -9.349 -7.200 1.00 79.38 79 LYS A CA 1
ATOM 615 C C . LYS A 1 79 ? 3.053 -9.366 -8.657 1.00 79.38 79 LYS A C 1
ATOM 617 O O . LYS A 1 79 ? 2.055 -10.001 -8.988 1.00 79.38 79 LYS A O 1
ATOM 622 N N . GLY A 1 80 ? 3.802 -8.697 -9.526 1.00 83.50 80 GLY A N 1
ATOM 623 C CA . GLY A 1 80 ? 3.511 -8.651 -10.956 1.00 83.50 80 GLY A CA 1
ATOM 624 C C . GLY A 1 80 ? 4.763 -8.523 -11.812 1.00 83.50 80 GLY A C 1
ATOM 625 O O . GLY A 1 80 ? 5.861 -8.310 -11.306 1.00 83.50 80 GLY A O 1
ATOM 626 N N . LYS A 1 81 ? 4.591 -8.651 -13.126 1.00 89.38 81 LYS A N 1
ATOM 627 C CA . LYS A 1 81 ? 5.582 -8.258 -14.132 1.00 89.38 81 LYS A CA 1
ATOM 628 C C . LYS A 1 81 ? 4.980 -7.114 -14.939 1.00 89.38 81 LYS A C 1
ATOM 630 O O . LYS A 1 81 ? 3.790 -7.155 -15.250 1.00 89.38 81 LYS A O 1
ATOM 635 N N . TRP A 1 82 ? 5.776 -6.092 -15.237 1.00 91.31 82 TRP A N 1
ATOM 636 C CA . TRP A 1 82 ? 5.338 -5.001 -16.103 1.00 91.31 82 TRP A CA 1
ATOM 637 C C . TRP A 1 82 ? 4.943 -5.544 -17.479 1.00 91.31 82 TRP A C 1
ATOM 639 O O . TRP A 1 82 ? 5.707 -6.287 -18.093 1.00 91.31 82 TRP A O 1
ATOM 649 N N . GLU A 1 83 ? 3.757 -5.174 -17.957 1.00 91.88 83 GLU A N 1
ATOM 650 C CA . GLU A 1 83 ? 3.267 -5.566 -19.278 1.00 91.88 83 GLU A CA 1
ATOM 651 C C . GLU A 1 83 ? 3.544 -4.425 -20.262 1.00 91.88 83 GLU A C 1
ATOM 653 O O . GLU A 1 83 ? 3.014 -3.326 -20.086 1.00 91.88 83 GLU A O 1
ATOM 658 N N . PHE A 1 84 ? 4.371 -4.668 -21.280 1.00 89.50 84 PHE A N 1
ATOM 659 C CA . PHE A 1 84 ? 4.721 -3.674 -22.296 1.00 89.50 84 PHE A CA 1
ATOM 660 C C . PHE A 1 84 ? 4.015 -3.979 -23.618 1.00 89.50 84 PHE A C 1
ATOM 662 O O . PHE A 1 84 ? 4.086 -5.094 -24.132 1.00 89.50 84 PHE A O 1
ATOM 669 N N . GLU A 1 85 ? 3.359 -2.972 -24.184 1.00 87.00 85 GLU A N 1
ATOM 670 C CA . GLU A 1 85 ? 2.679 -3.037 -25.473 1.00 87.00 85 GLU A CA 1
ATOM 671 C C . GLU A 1 85 ? 3.289 -2.013 -26.437 1.00 87.00 85 GLU A C 1
ATOM 673 O O . GLU A 1 85 ? 3.427 -0.827 -26.117 1.00 87.00 85 GLU A O 1
ATOM 678 N N . LYS A 1 86 ? 3.660 -2.476 -27.637 1.00 80.50 86 LYS A N 1
ATOM 679 C CA . LYS A 1 86 ? 4.151 -1.613 -28.715 1.00 80.50 86 LYS A CA 1
ATOM 680 C C . LYS A 1 86 ? 2.965 -1.009 -29.455 1.00 80.50 86 LYS A C 1
ATOM 682 O O . LYS A 1 86 ? 2.214 -1.716 -30.122 1.00 80.50 86 LYS A O 1
ATOM 687 N N . THR A 1 87 ? 2.824 0.307 -29.389 1.00 66.00 87 THR A N 1
ATOM 688 C CA . THR A 1 87 ? 1.805 1.028 -30.154 1.00 66.00 87 THR A CA 1
ATOM 689 C C . THR A 1 87 ? 2.294 1.244 -31.588 1.00 66.00 87 THR A C 1
ATOM 691 O O . THR A 1 87 ? 3.202 2.031 -31.821 1.00 66.00 87 THR A O 1
ATOM 694 N N . ILE A 1 88 ? 1.686 0.552 -32.559 1.00 61.00 88 ILE A N 1
ATOM 695 C CA . ILE A 1 88 ? 2.093 0.546 -33.984 1.00 61.00 88 ILE A CA 1
ATOM 696 C C . ILE A 1 88 ? 2.019 1.951 -34.627 1.00 61.00 88 ILE A C 1
ATOM 698 O O . ILE A 1 88 ? 2.719 2.231 -35.598 1.00 61.00 88 ILE A O 1
ATOM 702 N N . PHE A 1 89 ? 1.202 2.851 -34.071 1.00 58.28 89 PHE A N 1
ATOM 703 C CA . PHE A 1 89 ? 0.944 4.186 -34.623 1.00 58.28 89 PHE A CA 1
ATOM 704 C C . PHE A 1 89 ? 1.855 5.297 -34.080 1.00 58.28 89 PHE A C 1
ATOM 706 O O . PHE A 1 89 ? 2.041 6.305 -34.759 1.00 58.28 89 PHE A O 1
ATOM 713 N N . ASP A 1 90 ? 2.470 5.111 -32.909 1.00 54.09 90 ASP A N 1
ATOM 714 C CA . ASP A 1 90 ? 3.399 6.080 -32.323 1.00 54.09 90 ASP A CA 1
ATOM 715 C C . ASP A 1 90 ? 4.820 5.569 -32.582 1.00 54.09 90 ASP A C 1
ATOM 717 O O . ASP A 1 90 ? 5.293 4.679 -31.881 1.00 54.09 90 ASP A O 1
ATOM 721 N N . ARG A 1 91 ? 5.523 6.135 -33.577 1.00 56.16 91 ARG A N 1
ATOM 722 C CA . ARG A 1 91 ? 6.887 5.736 -34.010 1.00 56.16 91 ARG A CA 1
ATOM 723 C C . ARG A 1 91 ? 7.963 5.712 -32.901 1.00 56.16 91 ARG A C 1
ATOM 725 O O . ARG A 1 91 ? 9.112 5.412 -33.204 1.00 56.16 91 ARG A O 1
ATOM 732 N N . LEU A 1 92 ? 7.625 6.019 -31.647 1.00 60.31 92 LEU A N 1
ATOM 733 C CA . LEU A 1 92 ? 8.545 6.093 -30.510 1.00 60.31 92 LEU A CA 1
ATOM 734 C C . LEU A 1 92 ? 7.971 5.557 -29.173 1.00 60.31 92 LEU A C 1
ATOM 736 O O . LEU A 1 92 ? 8.738 5.406 -28.234 1.00 60.31 92 LEU A O 1
ATOM 740 N N . GLY A 1 93 ? 6.672 5.256 -29.032 1.00 70.06 93 GLY A N 1
ATOM 741 C CA . GLY A 1 93 ? 6.053 5.047 -27.707 1.00 70.06 93 GLY A CA 1
ATOM 742 C C . GLY A 1 93 ? 5.747 3.590 -27.326 1.00 70.06 93 GLY A C 1
ATOM 743 O O . GLY A 1 93 ? 5.042 2.887 -28.051 1.00 70.06 93 GLY A O 1
ATOM 744 N N . LEU A 1 94 ? 6.192 3.169 -26.139 1.00 85.81 94 LEU A N 1
ATOM 745 C CA . LEU A 1 94 ? 5.754 1.961 -25.432 1.00 85.81 94 LEU A CA 1
ATOM 746 C C . LEU A 1 94 ? 4.653 2.321 -24.429 1.00 85.81 94 LEU A C 1
ATOM 748 O O . LEU A 1 94 ? 4.775 3.284 -23.668 1.00 85.81 94 LEU A O 1
ATOM 752 N N . THR A 1 95 ? 3.594 1.520 -24.379 1.00 89.62 95 THR A N 1
ATOM 753 C CA . THR A 1 95 ? 2.618 1.593 -23.287 1.00 89.62 95 THR A CA 1
ATOM 754 C C . THR A 1 95 ? 2.959 0.525 -22.261 1.00 89.62 95 THR A C 1
ATOM 756 O O . THR A 1 95 ? 3.075 -0.645 -22.608 1.00 89.62 95 THR A O 1
ATOM 759 N N . VAL A 1 96 ? 3.110 0.912 -20.998 1.00 91.75 96 VAL A N 1
ATOM 760 C CA . VAL A 1 96 ? 3.341 -0.016 -19.886 1.00 91.75 96 VAL A CA 1
ATOM 761 C C . VAL A 1 96 ? 2.105 -0.090 -19.001 1.00 91.75 96 VAL A C 1
ATOM 763 O O . VAL A 1 96 ? 1.514 0.937 -18.660 1.00 91.75 96 VAL A O 1
ATOM 766 N N . ARG A 1 97 ? 1.694 -1.304 -18.632 1.00 93.38 97 ARG A N 1
ATOM 767 C CA . ARG A 1 97 ? 0.516 -1.572 -17.803 1.00 93.38 97 ARG A CA 1
ATOM 768 C C . ARG A 1 97 ? 0.906 -2.311 -16.527 1.00 93.38 97 ARG A C 1
ATOM 770 O O . ARG A 1 97 ? 1.676 -3.269 -16.552 1.00 93.38 97 ARG A O 1
ATOM 777 N N . CYS A 1 98 ? 0.335 -1.875 -15.405 1.00 89.94 98 CYS A N 1
ATOM 778 C CA . CYS A 1 98 ? 0.404 -2.624 -14.153 1.00 89.94 98 CYS A CA 1
ATOM 779 C C . CYS A 1 98 ? -0.624 -3.774 -14.181 1.00 89.94 98 CYS A C 1
ATOM 781 O O . CYS A 1 98 ? -1.813 -3.498 -14.372 1.00 89.94 98 CYS A O 1
ATOM 783 N N . PRO A 1 99 ? -0.233 -5.041 -13.947 1.00 87.50 99 PRO A N 1
ATOM 784 C CA . PRO A 1 99 ? -1.179 -6.158 -13.913 1.00 87.50 99 PRO A CA 1
ATOM 785 C C . PRO A 1 99 ? -2.165 -6.071 -12.738 1.00 87.50 99 PRO A C 1
ATOM 787 O O . PRO A 1 99 ? -3.308 -6.498 -12.880 1.00 87.50 99 PRO A O 1
ATOM 790 N N . SER A 1 100 ? -1.759 -5.472 -11.612 1.00 85.44 100 SER A N 1
ATOM 791 C CA . SER A 1 100 ? -2.565 -5.402 -10.386 1.00 85.44 100 SER A CA 1
ATOM 792 C C . SER A 1 100 ? -3.680 -4.357 -10.445 1.00 85.44 100 SER A C 1
ATOM 794 O O . SER A 1 100 ? -4.803 -4.646 -10.049 1.00 85.44 100 SER A O 1
ATOM 796 N N . CYS A 1 101 ? -3.394 -3.144 -10.933 1.00 85.12 101 CYS A N 1
ATOM 797 C CA . CYS A 1 101 ? -4.364 -2.035 -10.959 1.00 85.12 101 CYS A CA 1
ATOM 798 C C . CYS A 1 101 ? -4.793 -1.611 -12.368 1.00 85.12 101 CYS A C 1
ATOM 800 O O . CYS A 1 101 ? -5.575 -0.676 -12.517 1.00 85.12 101 CYS A O 1
ATOM 802 N N . ARG A 1 102 ? -4.258 -2.253 -13.416 1.00 89.75 102 ARG A N 1
ATOM 803 C CA . ARG A 1 102 ? -4.536 -1.976 -14.841 1.00 89.75 102 ARG A CA 1
ATOM 804 C C . ARG A 1 102 ? -4.228 -0.550 -15.315 1.00 89.75 102 ARG A C 1
ATOM 806 O O . ARG A 1 102 ? -4.471 -0.237 -16.482 1.00 89.75 102 ARG A O 1
ATOM 813 N N . LYS A 1 103 ? -3.648 0.302 -14.464 1.00 90.25 103 LYS A N 1
ATOM 814 C CA . LYS A 1 103 ? -3.194 1.643 -14.838 1.00 90.25 103 LYS A CA 1
ATOM 815 C C . LYS A 1 103 ? -2.114 1.543 -15.921 1.00 90.25 103 LYS A C 1
ATOM 817 O O . LYS A 1 103 ? -1.303 0.613 -15.911 1.00 90.25 103 LYS A O 1
ATOM 822 N N . ARG A 1 104 ? -2.156 2.481 -16.872 1.00 91.88 104 ARG A N 1
ATOM 823 C CA . ARG A 1 104 ? -1.262 2.559 -18.033 1.00 91.88 104 ARG A CA 1
ATOM 824 C C . ARG A 1 104 ? -0.410 3.821 -17.973 1.00 91.88 104 ARG A C 1
ATOM 826 O O . ARG A 1 104 ? -0.921 4.880 -17.610 1.00 91.88 104 ARG A O 1
ATOM 833 N N . TRP A 1 105 ? 0.840 3.705 -18.399 1.00 91.00 105 TRP A N 1
ATOM 834 C CA . TRP A 1 105 ? 1.774 4.812 -18.587 1.00 91.00 105 TRP A CA 1
ATOM 835 C C . TRP A 1 105 ? 2.409 4.728 -19.971 1.00 91.00 105 TRP A C 1
ATOM 837 O O . TRP A 1 105 ? 2.446 3.659 -20.580 1.00 91.00 105 TRP A O 1
ATOM 847 N N . LYS A 1 106 ? 2.912 5.860 -20.464 1.00 89.25 106 LYS A N 1
ATOM 848 C CA . LYS A 1 106 ? 3.732 5.909 -21.676 1.00 89.25 106 LYS A CA 1
ATOM 849 C C . LYS A 1 106 ? 5.204 5.971 -21.278 1.00 89.25 106 LYS A C 1
ATOM 851 O O . LYS A 1 106 ? 5.571 6.762 -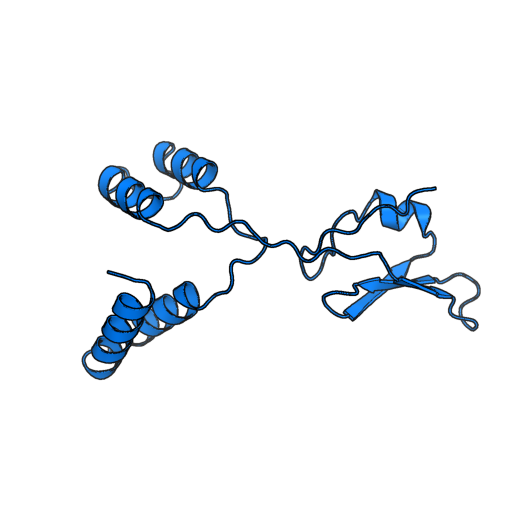20.413 1.00 89.25 106 LYS A O 1
ATOM 856 N N . THR A 1 107 ? 6.031 5.162 -21.924 1.00 87.38 107 THR A N 1
ATOM 857 C CA . THR A 1 107 ? 7.492 5.198 -21.818 1.00 87.38 107 THR A CA 1
ATOM 858 C C . THR A 1 107 ? 8.112 5.044 -23.205 1.00 87.38 107 THR A C 1
ATOM 860 O O . THR A 1 107 ? 7.443 4.644 -24.152 1.00 87.38 107 THR A O 1
ATOM 863 N N . TYR A 1 108 ? 9.388 5.382 -23.333 1.00 86.38 108 TYR A N 1
ATOM 864 C CA . TYR A 1 108 ? 10.177 5.202 -24.556 1.00 86.38 108 TYR A CA 1
ATOM 865 C C . TYR A 1 108 ? 11.242 4.106 -24.384 1.00 86.38 108 TYR A C 1
ATOM 867 O O . TYR A 1 108 ? 11.846 3.671 -25.357 1.00 86.38 108 TYR A O 1
ATOM 875 N N . ASP A 1 109 ? 11.461 3.652 -23.146 1.00 86.12 109 ASP A N 1
ATOM 876 C CA . ASP A 1 109 ? 12.535 2.738 -22.768 1.00 86.12 109 ASP A CA 1
ATOM 877 C C . ASP A 1 109 ? 12.029 1.756 -21.698 1.00 86.12 109 ASP A C 1
ATOM 879 O O . ASP A 1 109 ? 11.686 2.144 -20.575 1.00 86.12 109 ASP A O 1
ATOM 883 N N . GLU A 1 110 ? 11.942 0.477 -22.071 1.00 87.38 110 GLU A N 1
ATOM 884 C CA . GLU A 1 110 ? 11.520 -0.614 -21.187 1.00 87.38 110 GLU A CA 1
ATOM 885 C C . GLU A 1 110 ? 12.539 -0.879 -20.070 1.00 87.38 110 GLU A C 1
ATOM 887 O O . GLU A 1 110 ? 12.155 -1.098 -18.917 1.00 87.38 110 GLU A O 1
ATOM 892 N N . ILE A 1 111 ? 13.835 -0.837 -20.393 1.00 86.69 111 ILE A N 1
ATOM 893 C CA . ILE A 1 111 ? 14.923 -1.164 -19.465 1.00 86.69 111 ILE A CA 1
ATOM 894 C C . ILE A 1 111 ? 14.984 -0.098 -18.376 1.00 86.69 111 ILE A C 1
ATOM 896 O O . ILE A 1 111 ? 14.964 -0.411 -17.181 1.00 86.69 111 ILE A O 1
ATOM 900 N N . ARG A 1 112 ? 14.987 1.175 -18.784 1.00 87.25 112 ARG A N 1
ATOM 901 C CA . ARG A 1 112 ? 14.972 2.303 -17.852 1.00 87.25 112 ARG A CA 1
ATOM 902 C C . ARG A 1 112 ? 13.724 2.286 -16.974 1.00 87.25 112 ARG A C 1
ATOM 904 O O . ARG A 1 112 ? 13.846 2.467 -15.763 1.00 87.25 112 ARG A O 1
ATOM 911 N N . TRP A 1 113 ? 12.549 2.000 -17.547 1.00 89.44 113 TRP A N 1
ATOM 912 C CA . TRP A 1 113 ? 11.306 1.924 -16.777 1.00 89.44 113 TRP A CA 1
ATOM 913 C C . TRP A 1 113 ? 11.378 0.868 -15.675 1.00 89.44 113 TRP A C 1
ATOM 915 O O . TRP A 1 113 ? 11.072 1.183 -14.528 1.00 89.44 113 TRP A O 1
ATOM 925 N N . LYS A 1 114 ? 11.812 -0.360 -15.993 1.00 87.44 114 LYS A N 1
ATOM 926 C CA . LYS A 1 114 ? 11.946 -1.447 -15.006 1.00 87.44 114 LYS A CA 1
ATOM 927 C C . LYS A 1 114 ? 12.910 -1.080 -13.875 1.00 87.44 114 LYS A C 1
ATOM 929 O O . LYS A 1 114 ? 12.615 -1.363 -12.717 1.00 87.44 114 LYS A O 1
ATOM 934 N N . LYS A 1 115 ? 14.029 -0.420 -14.201 1.00 86.38 115 LYS A N 1
ATOM 935 C CA . LYS A 1 115 ? 15.048 -0.009 -13.224 1.00 86.38 115 LYS A CA 1
ATOM 936 C C . LYS A 1 115 ? 14.547 1.078 -12.271 1.00 86.38 115 LYS A C 1
ATOM 938 O O . LYS A 1 115 ? 14.793 0.997 -11.071 1.00 86.38 115 LYS A O 1
ATOM 943 N N . GLU A 1 116 ? 13.855 2.086 -12.798 1.00 87.00 116 GLU A N 1
ATOM 944 C CA . GLU A 1 116 ? 13.330 3.208 -12.007 1.00 87.00 116 GLU A CA 1
ATOM 945 C C . GLU A 1 116 ? 12.029 2.841 -11.270 1.00 87.00 116 GLU A C 1
ATOM 947 O O . GLU A 1 116 ? 11.755 3.371 -10.197 1.00 87.00 116 GLU A O 1
ATOM 952 N N . ASN A 1 117 ? 11.245 1.893 -11.797 1.00 88.00 117 ASN A N 1
ATOM 953 C CA . ASN A 1 117 ? 9.917 1.549 -11.289 1.00 88.00 117 ASN A CA 1
ATOM 954 C C . ASN A 1 117 ? 9.843 0.087 -10.831 1.00 88.00 117 ASN A C 1
ATOM 956 O O . ASN A 1 117 ? 9.131 -0.737 -11.407 1.00 88.00 117 ASN A O 1
ATOM 960 N N . ARG A 1 118 ? 10.536 -0.234 -9.734 1.00 86.69 118 ARG A N 1
ATOM 961 C CA . ARG A 1 118 ? 10.419 -1.541 -9.048 1.00 86.69 118 ARG A CA 1
ATOM 962 C C . ARG A 1 118 ? 9.050 -1.777 -8.402 1.00 86.69 118 ARG A C 1
ATOM 964 O O . ARG A 1 118 ? 8.714 -2.904 -8.036 1.00 86.69 118 ARG A O 1
ATOM 971 N N . PHE A 1 119 ? 8.260 -0.719 -8.271 1.00 85.44 119 PHE A N 1
ATOM 972 C CA . PHE A 1 119 ? 6.921 -0.732 -7.699 1.00 85.44 119 PHE A CA 1
ATOM 973 C C . PHE A 1 119 ? 5.963 0.010 -8.623 1.00 85.44 119 PHE A C 1
ATOM 975 O O . PHE A 1 119 ? 6.358 0.941 -9.326 1.00 85.44 119 PHE A O 1
ATOM 982 N N . CYS A 1 120 ? 4.695 -0.391 -8.620 1.00 86.12 120 CYS A N 1
ATOM 983 C CA . CYS A 1 120 ? 3.656 0.332 -9.333 1.00 86.12 120 CYS A CA 1
ATOM 984 C C . CYS A 1 120 ? 3.372 1.686 -8.657 1.00 86.12 120 CYS A C 1
ATOM 986 O O . CYS A 1 120 ? 2.842 1.675 -7.544 1.00 86.12 120 CYS A O 1
ATOM 988 N N . PRO A 1 121 ? 3.535 2.832 -9.349 1.00 83.38 121 PRO A N 1
ATOM 989 C CA . PRO A 1 121 ? 3.293 4.153 -8.755 1.00 83.38 121 PRO A CA 1
ATOM 990 C C . PRO A 1 121 ? 1.851 4.380 -8.280 1.00 83.38 121 PRO A C 1
ATOM 992 O O . PRO A 1 121 ? 1.602 5.227 -7.438 1.00 83.38 121 PRO A O 1
ATOM 995 N N . ASN A 1 122 ? 0.885 3.642 -8.839 1.00 83.50 122 ASN A N 1
ATOM 996 C CA . ASN A 1 122 ? -0.535 3.792 -8.505 1.00 83.50 122 ASN A CA 1
ATOM 997 C C . ASN A 1 122 ? -1.033 2.855 -7.392 1.00 83.50 122 ASN A C 1
ATOM 999 O O . ASN A 1 122 ? -2.096 3.104 -6.847 1.00 83.50 122 ASN A O 1
ATOM 1003 N N . CYS A 1 123 ? -0.383 1.717 -7.137 1.00 77.06 123 CYS A N 1
ATOM 1004 C CA . CYS A 1 123 ? -0.955 0.699 -6.235 1.00 77.06 123 CYS A CA 1
ATOM 1005 C C . CYS A 1 123 ? 0.073 -0.049 -5.385 1.00 77.06 123 CYS A C 1
ATOM 1007 O O . CYS A 1 123 ? -0.267 -1.070 -4.801 1.00 77.06 123 CYS A O 1
ATOM 1009 N N . GLY A 1 124 ? 1.338 0.377 -5.391 1.00 77.38 124 GLY A N 1
ATOM 1010 C CA . GLY A 1 124 ? 2.404 -0.232 -4.589 1.00 77.38 124 GLY A CA 1
ATOM 1011 C C . GLY A 1 124 ? 2.943 -1.562 -5.121 1.00 77.38 124 GLY A C 1
ATOM 1012 O O . GLY A 1 124 ? 4.122 -1.843 -4.924 1.00 77.38 124 GLY A O 1
ATOM 1013 N N . ALA A 1 125 ? 2.137 -2.315 -5.886 1.00 82.69 125 ALA A N 1
ATOM 1014 C CA . ALA A 1 125 ? 2.461 -3.664 -6.357 1.00 82.69 125 ALA A CA 1
ATOM 1015 C C . ALA A 1 125 ? 3.925 -3.825 -6.800 1.00 82.69 125 ALA A C 1
ATOM 1017 O O . ALA A 1 125 ? 4.421 -3.076 -7.651 1.00 82.69 125 ALA A O 1
ATOM 1018 N N . ARG A 1 126 ? 4.606 -4.825 -6.233 1.00 85.06 126 ARG A N 1
ATOM 1019 C CA . ARG A 1 126 ? 6.023 -5.100 -6.492 1.00 85.06 126 ARG A CA 1
ATOM 1020 C C . ARG A 1 126 ? 6.195 -5.746 -7.860 1.00 85.06 126 ARG A C 1
ATOM 1022 O O . ARG A 1 126 ? 5.619 -6.801 -8.134 1.00 85.06 126 ARG A O 1
ATOM 1029 N N . MET A 1 127 ? 7.034 -5.139 -8.687 1.00 87.25 127 MET A N 1
ATOM 1030 C CA . MET A 1 127 ? 7.288 -5.581 -10.052 1.00 87.25 127 MET A CA 1
ATOM 1031 C C . MET A 1 127 ? 8.581 -6.383 -10.089 1.00 87.25 127 MET A C 1
ATOM 1033 O O . MET A 1 127 ? 9.632 -5.901 -9.670 1.00 87.25 127 MET A O 1
ATOM 1037 N N . ALA A 1 128 ? 8.495 -7.634 -10.532 1.00 78.88 128 ALA A N 1
ATOM 1038 C CA . ALA A 1 128 ? 9.665 -8.476 -10.716 1.00 78.88 128 ALA A CA 1
ATOM 1039 C C . ALA A 1 128 ? 10.491 -7.960 -11.903 1.00 78.88 128 ALA A C 1
ATOM 1041 O O . ALA A 1 128 ? 9.940 -7.657 -12.967 1.00 78.88 128 ALA A O 1
ATOM 1042 N N . GLU A 1 129 ? 11.809 -7.885 -11.720 1.00 64.81 129 GLU A N 1
ATOM 1043 C CA . GLU A 1 129 ? 12.747 -7.771 -12.834 1.00 64.81 129 GLU A CA 1
ATOM 1044 C C . GLU A 1 129 ? 12.628 -9.081 -13.638 1.00 64.81 129 GLU A C 1
ATOM 1046 O O . GLU A 1 129 ? 12.540 -10.168 -13.062 1.00 64.81 129 GLU A O 1
ATOM 1051 N N . SER A 1 130 ? 12.477 -8.994 -14.961 1.00 53.34 130 SER A N 1
ATOM 1052 C CA . SER A 1 130 ? 12.516 -10.188 -15.806 1.00 53.34 130 SER A CA 1
ATOM 1053 C C . SER A 1 130 ? 13.915 -10.784 -15.683 1.00 53.34 130 SER A C 1
ATOM 1055 O O . SER A 1 130 ? 14.859 -10.117 -16.093 1.00 53.34 130 SER A O 1
ATOM 1057 N N . GLU A 1 131 ? 14.030 -11.973 -15.085 1.00 45.94 131 GLU A N 1
ATOM 1058 C CA . GLU A 1 131 ? 15.248 -12.789 -15.129 1.00 45.94 131 GLU A CA 1
ATOM 1059 C C . GLU A 1 131 ? 15.652 -12.961 -16.603 1.00 45.94 131 GLU A C 1
ATOM 1061 O O . GLU A 1 131 ? 14.818 -13.367 -17.420 1.00 45.94 131 GLU A O 1
ATOM 1066 N N . GLU A 1 132 ? 16.876 -12.537 -16.928 1.00 37.72 132 GLU A N 1
ATOM 1067 C CA . GLU A 1 132 ? 17.567 -12.851 -18.188 1.00 37.72 132 GLU A CA 1
ATOM 1068 C C . GLU A 1 132 ? 18.006 -14.318 -18.209 1.00 37.72 132 GLU A C 1
ATOM 1070 O O . GLU A 1 132 ? 18.460 -14.814 -17.150 1.00 37.72 132 GLU A O 1
#

Foldseek 3Di:
DDLVVLLVVLVVCCVVPVVCVVVSVVSNVVSPDDQAPPDDALVRVLVCLVVCNPHHPVCSVVVNVVSVPDDDDDHPAAEEAWDWDDDPPPPQWIWIADPPPRDIDIDRDPVVCVVVPCADPVGRHGHDDPDD

pLDDT: mean 74.76, std 12.08, range [37.72, 93.38]

Nearest PDB structures (foldseek):
  8s8u-assembly1_A  TM=5.363E-01  e=4.535E+00  Escherichia coli K-12
  8s8u-assembly2_B  TM=5.294E-01  e=6.571E+00  Escherichia coli K-12
  3hp3-assembly4_G  TM=3.262E-01  e=4.007E+00  Homo sapiens

Radius of gyration: 21.49 Å; Cα contacts (8 Å, |Δi|>4): 139; chains: 1; bounding box: 45×26×64 Å

Solvent-accessible surface area (backbone atoms only — not comparable to full-atom values): 8063 Å² total; per-residue (Å²): 130,54,74,65,59,50,42,56,51,31,54,59,43,29,77,74,35,70,92,47,26,72,58,29,52,52,50,41,55,58,70,67,49,71,76,50,86,84,66,74,51,72,68,58,53,52,55,37,41,76,71,46,75,77,42,66,78,93,49,45,71,64,50,54,50,53,62,66,72,47,78,86,76,75,65,74,67,52,73,39,56,75,43,76,44,80,44,90,85,45,96,65,44,34,38,38,30,41,73,87,77,66,51,73,48,82,41,76,48,71,68,60,46,52,72,76,42,48,41,38,95,89,71,58,32,40,36,55,78,80,84,127